Protein AF-A0A9I9E382-F1 (afdb_monomer_lite)

Foldseek 3Di:
DPPVVVVVLVVQVVQFPDWDDACWIWTDHQFKIWTADPPPRDTPDIDGDGFPDKDADPVNQWIWGDDPPDIDIDGDDPPPPPPPPPDD

InterPro domains:
  IPR006692 COPA/B, second beta-propeller domain [PF04053] (16-79)

Structure (mmCIF, N/CA/C/O backbone):
data_AF-A0A9I9E382-F1
#
_entry.id   AF-A0A9I9E382-F1
#
loop_
_atom_site.group_PDB
_atom_site.id
_atom_site.type_symbol
_atom_site.label_atom_id
_atom_site.label_alt_id
_atom_site.label_comp_id
_atom_site.label_asym_id
_atom_site.label_entity_id
_atom_site.label_seq_id
_atom_site.pdbx_PDB_ins_code
_atom_site.Cartn_x
_atom_site.Cartn_y
_atom_site.Cartn_z
_atom_site.occupancy
_atom_site.B_iso_or_equiv
_atom_site.auth_seq_id
_atom_site.auth_comp_id
_atom_site.auth_asym_id
_atom_site.auth_atom_id
_atom_site.pdbx_PDB_model_num
ATOM 1 N N . MET A 1 1 ? 20.733 12.640 21.497 1.00 44.53 1 MET A N 1
ATOM 2 C CA . MET A 1 1 ? 19.601 13.021 20.618 1.00 44.53 1 MET A CA 1
ATOM 3 C C . MET A 1 1 ? 19.544 12.218 19.303 1.00 44.53 1 MET A C 1
ATOM 5 O O . MET A 1 1 ? 18.965 12.693 18.344 1.00 44.53 1 MET A O 1
ATOM 9 N N . LYS A 1 2 ? 20.105 10.993 19.250 1.00 42.47 2 LYS A N 1
ATOM 10 C CA . LYS A 1 2 ? 20.210 10.153 18.033 1.00 42.47 2 LYS A CA 1
ATOM 11 C C . LYS A 1 2 ? 19.563 8.762 18.190 1.00 42.47 2 LYS A C 1
ATOM 13 O O . LYS A 1 2 ? 19.732 7.895 17.352 1.00 42.47 2 LYS A O 1
ATOM 18 N N . SER A 1 3 ? 18.853 8.558 19.304 1.00 44.25 3 SER A N 1
ATOM 19 C CA . SER A 1 3 ? 18.351 7.246 19.746 1.00 44.25 3 SER A CA 1
ATOM 20 C C . SER A 1 3 ? 16.872 7.003 19.394 1.00 44.25 3 SER A C 1
ATOM 22 O O . SER A 1 3 ? 16.440 5.866 19.288 1.00 44.25 3 SER A O 1
ATOM 24 N N . LYS A 1 4 ? 16.087 8.061 19.137 1.00 44.19 4 LYS A N 1
ATOM 25 C CA . LYS A 1 4 ? 14.637 7.941 18.883 1.00 44.19 4 LYS A CA 1
ATOM 26 C C . LYS A 1 4 ? 14.267 7.599 17.433 1.00 44.19 4 LYS A C 1
ATOM 28 O O . LYS A 1 4 ? 13.138 7.214 17.169 1.00 44.19 4 LYS A O 1
ATOM 33 N N . GLU A 1 5 ? 15.200 7.749 16.496 1.00 46.59 5 GLU A N 1
ATOM 34 C CA . GLU A 1 5 ? 14.937 7.527 15.066 1.00 46.59 5 GLU A CA 1
ATOM 35 C C . GLU A 1 5 ? 15.100 6.048 14.683 1.00 46.59 5 GLU A C 1
ATOM 37 O O . GLU A 1 5 ? 14.339 5.518 13.881 1.00 46.59 5 GLU A O 1
ATOM 42 N N . LEU A 1 6 ? 16.021 5.340 15.349 1.00 46.12 6 LEU A N 1
ATOM 43 C CA . LEU A 1 6 ? 16.265 3.910 15.134 1.00 46.12 6 LEU A CA 1
ATOM 44 C C . LEU A 1 6 ? 15.156 3.013 15.711 1.00 46.12 6 LEU A C 1
ATOM 46 O O . LEU A 1 6 ? 14.982 1.888 15.248 1.00 46.12 6 LEU A O 1
ATOM 50 N N . SER A 1 7 ? 14.375 3.497 16.684 1.00 50.44 7 SER A N 1
ATOM 51 C CA . SER A 1 7 ? 13.278 2.722 17.276 1.00 50.44 7 SER A CA 1
ATOM 52 C C . SER A 1 7 ? 12.054 2.608 16.366 1.00 50.44 7 SER A C 1
ATOM 54 O O . SER A 1 7 ? 11.334 1.622 16.449 1.00 50.44 7 SER A O 1
ATOM 56 N N . LEU A 1 8 ? 11.804 3.573 15.477 1.00 53.38 8 LEU A N 1
ATOM 57 C CA . LEU A 1 8 ? 10.601 3.564 14.634 1.00 53.38 8 LEU A CA 1
ATOM 58 C C . LEU A 1 8 ? 10.627 2.447 13.582 1.00 53.38 8 LEU A C 1
ATOM 60 O O . LEU A 1 8 ? 9.605 1.810 13.359 1.00 53.38 8 LEU A O 1
ATOM 64 N N . PHE A 1 9 ? 11.787 2.152 12.991 1.00 52.34 9 PHE A N 1
ATOM 65 C CA . PHE A 1 9 ? 11.909 1.125 11.949 1.00 52.34 9 PHE A C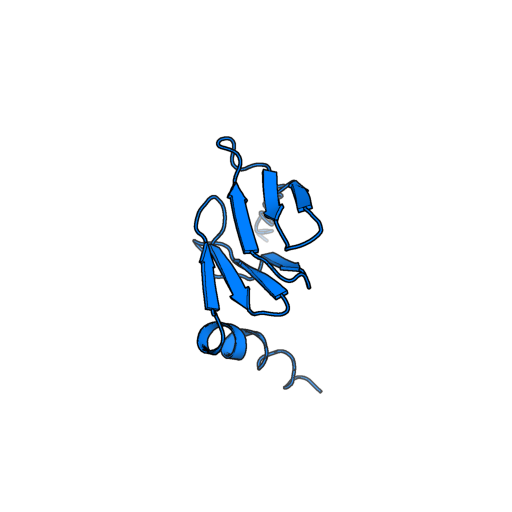A 1
ATOM 66 C C . PHE A 1 9 ? 11.708 -0.307 12.465 1.00 52.34 9 PHE A C 1
ATOM 68 O O . PHE A 1 9 ? 11.176 -1.140 11.740 1.00 52.34 9 PHE A O 1
ATOM 75 N N . TYR A 1 10 ? 12.083 -0.587 13.718 1.00 51.12 10 TYR A N 1
ATOM 76 C CA 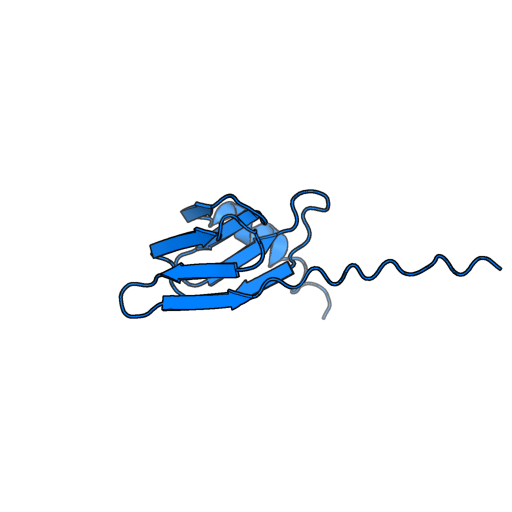. TYR A 1 10 ? 11.910 -1.910 14.335 1.00 51.12 10 TYR A CA 1
ATOM 77 C C . TYR A 1 10 ? 10.529 -2.126 14.967 1.00 51.12 10 TYR A C 1
ATOM 79 O O . TYR A 1 10 ? 10.118 -3.268 15.147 1.00 51.12 10 TYR A O 1
ATOM 87 N N . VAL A 1 11 ? 9.799 -1.058 15.302 1.00 54.41 11 VAL A N 1
ATOM 88 C CA . VAL A 1 11 ? 8.478 -1.170 15.945 1.00 54.41 11 VAL A CA 1
ATOM 89 C C . VAL A 1 11 ? 7.372 -1.501 14.937 1.00 54.41 11 VAL A C 1
ATOM 91 O O . VAL A 1 11 ? 6.455 -2.246 15.274 1.00 54.41 11 VAL A O 1
ATOM 94 N N . VAL A 1 12 ? 7.472 -1.017 13.693 1.00 55.91 12 VAL A N 1
ATOM 95 C CA . VAL A 1 12 ? 6.472 -1.282 12.638 1.00 55.91 12 VAL A CA 1
ATOM 96 C C . VAL A 1 12 ? 6.223 -2.781 12.391 1.00 55.91 12 VAL A C 1
ATOM 98 O O . VAL A 1 12 ? 5.054 -3.162 12.361 1.00 55.91 12 VAL A O 1
ATOM 101 N N . PRO A 1 13 ? 7.237 -3.664 12.261 1.00 57.56 13 PRO A N 1
ATOM 102 C CA . PRO A 1 13 ? 6.973 -5.076 11.981 1.00 57.56 13 PRO A CA 1
ATOM 103 C C . PRO A 1 13 ? 6.205 -5.825 13.080 1.00 57.56 13 PRO A C 1
ATOM 105 O O . PRO A 1 13 ? 5.546 -6.810 12.767 1.00 57.56 13 PRO A O 1
ATOM 108 N N . LEU A 1 14 ? 6.232 -5.371 14.339 1.00 60.31 14 LEU A N 1
ATOM 109 C CA . LEU A 1 14 ? 5.501 -6.020 15.439 1.00 60.31 14 LEU A CA 1
ATOM 110 C C . LEU A 1 14 ? 4.030 -5.582 15.550 1.00 60.31 14 LEU A C 1
ATOM 112 O O . LEU A 1 14 ? 3.268 -6.213 16.275 1.00 60.31 14 LEU A O 1
ATOM 116 N N . LEU A 1 15 ? 3.634 -4.513 14.853 1.00 71.56 15 LEU A N 1
ATOM 117 C CA . LEU A 1 15 ? 2.293 -3.916 14.918 1.00 71.56 15 LEU A CA 1
ATOM 118 C C . LEU A 1 15 ? 1.566 -3.932 13.565 1.00 71.56 15 LEU A C 1
ATOM 120 O O . LEU A 1 15 ? 0.525 -3.294 13.423 1.00 71.56 15 LEU A O 1
ATOM 124 N N . ALA A 1 16 ? 2.119 -4.617 12.562 1.00 79.88 16 ALA A N 1
ATOM 125 C CA . ALA A 1 16 ? 1.510 -4.695 11.244 1.00 79.88 16 ALA A CA 1
ATOM 126 C C . ALA A 1 16 ? 0.234 -5.544 11.296 1.00 79.88 16 ALA A C 1
ATOM 128 O O . ALA A 1 16 ? 0.280 -6.744 11.561 1.00 79.88 16 ALA A O 1
ATOM 129 N N . GLU A 1 17 ? -0.901 -4.917 11.017 1.00 87.06 17 GLU A N 1
ATOM 130 C CA . GLU A 1 17 ? -2.206 -5.579 10.961 1.00 87.06 17 GLU A CA 1
ATOM 131 C C . GLU A 1 17 ? -2.460 -6.168 9.579 1.00 87.06 17 GLU A C 1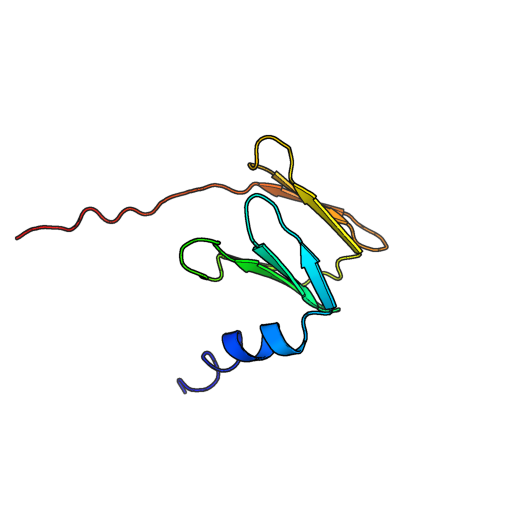
ATOM 133 O O . GLU A 1 17 ? -3.016 -7.257 9.440 1.00 87.06 17 GLU A O 1
ATOM 138 N N . HIS A 1 18 ? -2.002 -5.456 8.549 1.00 90.25 18 HIS A N 1
ATOM 139 C CA . HIS A 1 18 ? -2.147 -5.866 7.164 1.00 90.25 18 HIS A CA 1
ATOM 140 C C . HIS A 1 18 ? -0.861 -5.627 6.385 1.00 90.25 18 HIS A C 1
ATOM 142 O O . HIS A 1 18 ? -0.135 -4.655 6.606 1.00 90.25 18 HIS A O 1
ATOM 148 N N . ILE A 1 19 ? -0.605 -6.523 5.437 1.00 93.56 19 ILE A N 1
ATOM 149 C CA . ILE A 1 19 ? 0.501 -6.421 4.494 1.00 93.56 19 ILE A CA 1
ATOM 150 C C . ILE A 1 19 ? -0.077 -6.514 3.086 1.00 93.56 19 ILE A C 1
ATOM 152 O O . ILE A 1 19 ? -0.855 -7.421 2.791 1.00 93.56 19 ILE A O 1
ATOM 156 N N . TYR A 1 20 ? 0.327 -5.588 2.223 1.00 94.88 20 TYR A N 1
ATOM 157 C CA . TYR A 1 20 ? -0.068 -5.539 0.822 1.00 94.88 20 TYR A CA 1
ATOM 158 C C . TYR A 1 20 ? 1.166 -5.647 -0.071 1.00 94.88 20 TYR A C 1
ATOM 160 O O . TYR A 1 20 ? 2.193 -5.010 0.175 1.00 94.88 20 TYR A O 1
ATOM 168 N N . GLY A 1 21 ? 1.051 -6.466 -1.113 1.00 94.44 21 GLY A N 1
ATOM 169 C CA . GLY A 1 21 ? 2.059 -6.578 -2.160 1.00 94.44 21 GLY A CA 1
ATOM 170 C C . GLY A 1 21 ? 1.817 -5.614 -3.322 1.00 94.44 21 GLY A C 1
ATOM 171 O O . GLY A 1 21 ? 0.898 -4.797 -3.301 1.00 94.44 21 GLY A O 1
ATOM 172 N N . GLY A 1 22 ? 2.641 -5.751 -4.358 1.00 95.12 22 GLY A N 1
ATOM 173 C CA . GLY A 1 22 ? 2.608 -4.941 -5.575 1.00 95.12 22 GLY A CA 1
ATOM 174 C C . GLY A 1 22 ? 3.983 -4.359 -5.870 1.00 95.12 22 GLY A C 1
ATOM 175 O O . GLY A 1 22 ? 4.996 -4.961 -5.507 1.00 95.12 22 GLY A O 1
ATOM 176 N N . THR A 1 23 ? 4.022 -3.180 -6.495 1.00 95.50 23 THR A N 1
ATOM 177 C CA . THR A 1 23 ? 5.281 -2.498 -6.840 1.00 95.50 23 THR A CA 1
ATOM 178 C C . THR A 1 23 ? 6.187 -2.311 -5.623 1.00 95.50 23 THR A C 1
ATOM 180 O O . THR A 1 23 ? 7.397 -2.488 -5.722 1.00 95.50 23 THR A O 1
ATOM 183 N N . LEU A 1 24 ? 5.595 -2.002 -4.466 1.00 95.38 24 LEU A N 1
ATOM 184 C CA . LEU A 1 24 ? 6.272 -1.866 -3.178 1.00 95.38 24 LEU A CA 1
ATOM 185 C C . LEU A 1 24 ? 5.604 -2.762 -2.136 1.00 95.38 24 LEU A C 1
ATOM 187 O O . LEU A 1 24 ? 4.406 -3.043 -2.231 1.00 95.38 24 LEU A O 1
ATOM 191 N N . LEU A 1 25 ? 6.363 -3.151 -1.113 1.00 95.00 25 LEU A N 1
ATOM 192 C CA . LEU A 1 25 ? 5.816 -3.790 0.079 1.00 95.00 25 LEU A CA 1
ATOM 193 C C . LEU A 1 25 ? 5.136 -2.721 0.929 1.00 95.00 25 LEU A C 1
ATOM 195 O O . LEU A 1 25 ? 5.805 -1.798 1.393 1.00 95.00 25 LEU A O 1
ATOM 199 N N . ALA A 1 26 ? 3.834 -2.842 1.165 1.00 94.88 26 ALA A N 1
ATOM 200 C CA . ALA A 1 26 ? 3.124 -1.938 2.056 1.00 94.88 26 ALA A CA 1
ATOM 201 C C . ALA A 1 26 ? 2.763 -2.649 3.363 1.00 94.88 26 ALA A C 1
ATOM 203 O O . ALA A 1 26 ? 2.110 -3.690 3.353 1.00 94.88 26 ALA A O 1
ATOM 204 N N . MET A 1 27 ? 3.177 -2.081 4.490 1.00 93.62 27 MET A N 1
ATOM 205 C CA . MET A 1 27 ? 2.837 -2.563 5.828 1.00 93.62 27 MET A CA 1
ATOM 206 C C . MET A 1 27 ? 1.940 -1.541 6.505 1.00 93.62 27 MET A C 1
ATOM 208 O O . MET A 1 27 ? 2.291 -0.362 6.586 1.00 93.62 27 MET A O 1
ATOM 212 N N . CYS A 1 28 ? 0.787 -1.992 6.976 1.00 91.44 28 CYS A N 1
ATOM 213 C CA . CYS A 1 28 ? -0.249 -1.140 7.528 1.00 91.44 28 CYS A CA 1
ATOM 214 C C . CYS A 1 28 ? -0.470 -1.413 9.013 1.00 91.44 28 CYS A C 1
ATOM 216 O O . CYS A 1 28 ? -0.480 -2.560 9.457 1.00 91.44 28 CYS A O 1
ATOM 218 N N . THR A 1 29 ? -0.703 -0.336 9.746 1.00 89.25 29 THR A N 1
ATOM 219 C CA . THR A 1 29 ? -1.242 -0.313 11.108 1.00 89.25 29 THR A CA 1
ATOM 220 C C . THR A 1 29 ? -2.603 0.394 11.078 1.00 89.25 29 THR A C 1
ATOM 222 O O . THR A 1 29 ? -2.989 0.917 10.031 1.00 89.25 29 THR A O 1
ATOM 225 N N . ASN A 1 30 ? -3.301 0.499 12.209 1.00 85.94 30 ASN A N 1
ATOM 226 C CA . ASN A 1 30 ? -4.547 1.272 12.278 1.00 85.94 30 ASN A CA 1
ATOM 227 C C . ASN A 1 30 ? -4.381 2.754 11.899 1.00 85.94 30 ASN A C 1
ATOM 229 O O . ASN A 1 30 ? -5.330 3.369 11.422 1.00 85.94 30 ASN A O 1
ATOM 233 N N . ASP A 1 31 ? -3.202 3.343 12.091 1.00 88.06 31 ASP A N 1
ATOM 234 C CA . ASP A 1 31 ? -3.041 4.797 11.966 1.00 88.06 31 ASP A CA 1
ATOM 235 C C . ASP A 1 31 ? -2.269 5.214 10.714 1.00 88.06 31 ASP A C 1
ATOM 237 O O . ASP A 1 31 ? -2.414 6.336 10.228 1.00 88.06 31 ASP A O 1
ATOM 241 N N . PHE A 1 32 ? -1.412 4.331 10.204 1.00 90.69 32 PHE A N 1
ATOM 242 C CA . PHE A 1 32 ? -0.533 4.649 9.090 1.00 90.69 32 PHE A CA 1
ATOM 243 C C . PHE A 1 32 ? -0.161 3.427 8.261 1.00 90.69 32 PHE A C 1
ATOM 245 O O . PHE A 1 32 ? -0.146 2.287 8.738 1.00 90.69 32 PHE A O 1
ATOM 252 N N . ILE A 1 33 ? 0.262 3.710 7.032 1.00 93.25 33 ILE A N 1
ATOM 253 C CA . ILE A 1 33 ? 0.863 2.754 6.110 1.00 93.25 33 ILE A CA 1
ATOM 254 C C . ILE A 1 33 ? 2.284 3.181 5.744 1.00 93.25 33 ILE A C 1
ATOM 256 O O . ILE A 1 33 ? 2.562 4.356 5.489 1.00 93.25 33 ILE A O 1
ATOM 260 N N . CYS A 1 34 ? 3.191 2.212 5.717 1.00 93.44 34 CYS A N 1
ATOM 261 C CA . CYS A 1 34 ? 4.578 2.378 5.306 1.00 93.44 34 CYS A CA 1
ATOM 262 C C . CYS A 1 34 ? 4.841 1.576 4.032 1.00 93.44 34 CYS A C 1
ATOM 264 O O . CYS A 1 34 ? 4.500 0.398 3.963 1.00 93.44 34 CYS A O 1
ATOM 266 N N . PHE A 1 35 ? 5.491 2.200 3.053 1.00 94.00 35 PHE A N 1
ATOM 267 C CA . PHE A 1 35 ? 5.922 1.570 1.809 1.00 94.00 35 PHE A CA 1
ATOM 268 C C . PHE A 1 35 ? 7.422 1.319 1.831 1.00 94.00 35 PHE A C 1
ATOM 270 O O . PHE A 1 35 ? 8.199 2.242 2.084 1.00 94.00 35 PHE A O 1
ATOM 277 N N . TYR A 1 36 ? 7.825 0.099 1.504 1.00 91.38 36 TYR A N 1
ATOM 278 C CA . TYR A 1 36 ? 9.207 -0.349 1.484 1.00 91.38 36 TYR A CA 1
ATOM 279 C C . TYR A 1 36 ? 9.602 -0.852 0.100 1.00 91.38 36 TYR A C 1
ATOM 281 O O . TYR A 1 36 ? 8.807 -1.467 -0.615 1.00 91.38 36 TYR A O 1
ATOM 289 N N . ASP A 1 37 ? 10.857 -0.599 -0.255 1.00 90.50 37 ASP A N 1
ATOM 290 C CA . ASP A 1 37 ? 11.501 -1.234 -1.396 1.00 90.50 37 ASP A CA 1
ATOM 291 C C . ASP A 1 37 ? 11.754 -2.719 -1.106 1.00 90.50 37 ASP A C 1
ATOM 293 O O . ASP A 1 37 ? 12.267 -3.064 -0.041 1.00 90.50 37 ASP A O 1
ATOM 297 N N . TRP A 1 38 ? 11.427 -3.592 -2.056 1.00 88.75 38 TRP A N 1
ATOM 298 C CA . TRP A 1 38 ? 11.618 -5.034 -1.901 1.00 88.75 38 TRP A CA 1
ATOM 299 C C . TRP A 1 38 ? 13.089 -5.462 -1.896 1.00 88.75 38 TRP A C 1
ATOM 301 O O . TRP A 1 38 ? 13.435 -6.421 -1.208 1.00 88.75 38 TRP A O 1
ATOM 311 N N . ALA A 1 39 ? 13.952 -4.788 -2.660 1.00 89.00 39 ALA A N 1
ATOM 312 C CA . ALA A 1 39 ? 15.345 -5.192 -2.836 1.00 89.00 39 ALA A CA 1
ATOM 313 C C . ALA A 1 39 ? 16.219 -4.750 -1.657 1.00 89.00 39 ALA A C 1
ATOM 315 O O . ALA A 1 39 ? 17.013 -5.532 -1.138 1.00 89.00 39 ALA A O 1
ATOM 316 N N . GLU A 1 40 ? 16.061 -3.504 -1.215 1.00 84.00 40 GLU A N 1
ATOM 317 C CA . GLU A 1 40 ? 16.882 -2.902 -0.159 1.00 84.00 40 GLU A CA 1
ATOM 318 C C . GLU A 1 40 ? 16.193 -2.909 1.214 1.00 84.00 40 GLU A C 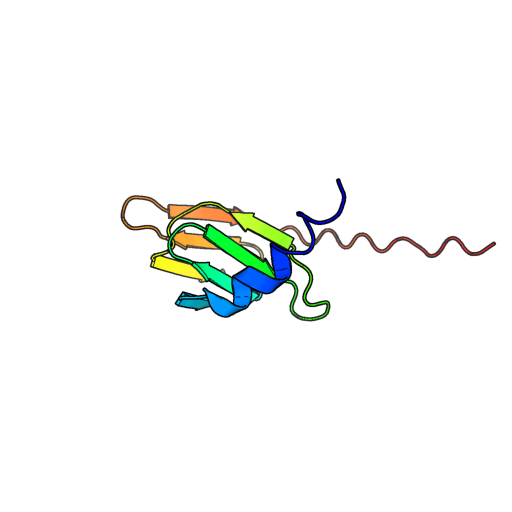1
ATOM 320 O O . GLU A 1 40 ? 16.809 -2.521 2.207 1.00 84.00 40 GLU A O 1
ATOM 325 N N . SER A 1 41 ? 14.916 -3.313 1.297 1.00 85.06 41 SER A N 1
ATOM 326 C CA . SER A 1 41 ? 14.088 -3.205 2.518 1.00 85.06 41 SER A CA 1
ATOM 327 C C . SER A 1 41 ? 14.049 -1.781 3.092 1.00 85.06 41 SER A C 1
ATOM 329 O O . SER A 1 41 ? 13.888 -1.559 4.294 1.00 85.06 41 SER A O 1
ATOM 331 N N . ARG A 1 42 ? 14.216 -0.781 2.221 1.00 85.69 42 ARG A N 1
ATOM 332 C CA . ARG A 1 42 ? 14.300 0.632 2.588 1.00 85.69 42 ARG A CA 1
ATOM 333 C C . ARG A 1 42 ? 12.909 1.252 2.633 1.00 85.69 42 ARG A C 1
ATOM 335 O O . ARG A 1 42 ? 12.150 1.115 1.679 1.00 85.69 42 ARG A O 1
ATOM 342 N N . LEU A 1 43 ? 12.600 1.996 3.696 1.00 87.62 43 LEU A N 1
ATOM 343 C CA . LEU A 1 43 ? 11.375 2.797 3.766 1.00 87.62 43 LEU A CA 1
ATOM 344 C C . LEU A 1 43 ? 11.401 3.891 2.693 1.00 87.62 43 LEU A C 1
ATOM 346 O O . LEU A 1 43 ? 12.273 4.760 2.702 1.00 87.62 43 LEU A O 1
ATOM 350 N N . ILE A 1 44 ? 10.427 3.855 1.791 1.00 90.69 44 ILE A N 1
ATOM 351 C CA . ILE A 1 44 ? 10.234 4.847 0.731 1.00 90.69 44 ILE A CA 1
ATOM 352 C C . ILE A 1 44 ? 9.328 5.974 1.215 1.00 90.69 44 ILE A C 1
ATOM 354 O O . ILE A 1 44 ? 9.604 7.145 0.960 1.00 90.69 44 ILE A O 1
ATOM 358 N N . SER A 1 45 ? 8.232 5.634 1.893 1.00 90.69 45 SER A N 1
ATOM 359 C CA . SER A 1 45 ? 7.262 6.623 2.353 1.00 90.69 45 SER A CA 1
ATOM 360 C C . SER A 1 45 ? 6.418 6.090 3.501 1.00 90.69 45 SER A C 1
ATOM 362 O O . SER A 1 45 ? 6.154 4.891 3.581 1.00 90.69 45 SER A O 1
ATOM 364 N N . ARG A 1 46 ? 5.968 6.999 4.362 1.00 92.19 46 ARG A N 1
ATOM 365 C CA . ARG A 1 46 ? 4.957 6.756 5.387 1.00 92.19 46 ARG A CA 1
ATOM 366 C C . ARG A 1 46 ? 3.817 7.738 5.175 1.00 92.19 46 ARG A C 1
ATOM 368 O O . ARG A 1 46 ? 4.063 8.921 4.944 1.00 92.19 46 ARG A O 1
ATOM 375 N N . ILE A 1 47 ? 2.593 7.241 5.283 1.00 92.44 47 ILE A N 1
ATOM 376 C CA . ILE A 1 47 ? 1.376 8.027 5.115 1.00 92.44 47 ILE A CA 1
ATOM 377 C C . ILE A 1 47 ? 0.473 7.748 6.309 1.00 92.44 47 ILE A C 1
ATOM 379 O O . ILE A 1 47 ? 0.111 6.598 6.554 1.00 92.44 47 ILE A O 1
ATOM 383 N N . ASP A 1 48 ? 0.127 8.799 7.048 1.00 92.38 48 ASP A N 1
ATOM 384 C CA . ASP A 1 48 ? -0.740 8.714 8.223 1.00 92.38 48 ASP A CA 1
ATOM 385 C C . ASP A 1 48 ? -2.209 8.725 7.774 1.00 92.38 48 ASP A C 1
ATOM 387 O O . ASP A 1 48 ? -2.863 9.766 7.687 1.00 92.38 48 ASP A O 1
ATOM 391 N N . VAL A 1 49 ? -2.695 7.545 7.394 1.00 91.12 49 VAL A N 1
ATOM 392 C CA . VAL A 1 49 ? -4.071 7.289 6.972 1.00 91.12 49 VAL A CA 1
ATOM 393 C C . VAL A 1 49 ? -4.494 5.898 7.442 1.00 91.12 49 VAL A C 1
ATOM 395 O O . VAL A 1 49 ? -3.721 4.945 7.344 1.00 91.12 49 VAL A O 1
ATOM 398 N N . ASN A 1 50 ? -5.738 5.770 7.910 1.00 92.19 50 ASN A N 1
ATOM 399 C CA . ASN A 1 50 ? -6.344 4.470 8.195 1.00 92.19 50 ASN A CA 1
ATOM 400 C C . ASN A 1 50 ? -6.669 3.766 6.870 1.00 92.19 50 ASN A C 1
ATOM 402 O O . ASN A 1 50 ? -7.494 4.253 6.090 1.00 92.19 50 ASN A O 1
ATOM 406 N N . VAL A 1 51 ? -6.002 2.645 6.592 1.00 93.75 51 VAL A N 1
ATOM 407 C CA . VAL A 1 51 ? -6.172 1.911 5.332 1.00 93.75 51 VAL A CA 1
ATOM 408 C C . VAL A 1 51 ? -7.119 0.740 5.528 1.00 93.75 51 VAL A C 1
ATOM 410 O O . VAL A 1 51 ? -6.880 -0.139 6.352 1.00 93.75 51 VAL A O 1
ATOM 413 N N . LYS A 1 52 ? -8.162 0.686 4.700 1.00 94.31 52 LYS A N 1
ATOM 414 C CA . LYS A 1 52 ? -9.027 -0.488 4.549 1.00 94.31 52 LYS A CA 1
ATOM 415 C C . LYS A 1 52 ? -8.583 -1.404 3.431 1.00 94.31 52 LYS A C 1
ATOM 4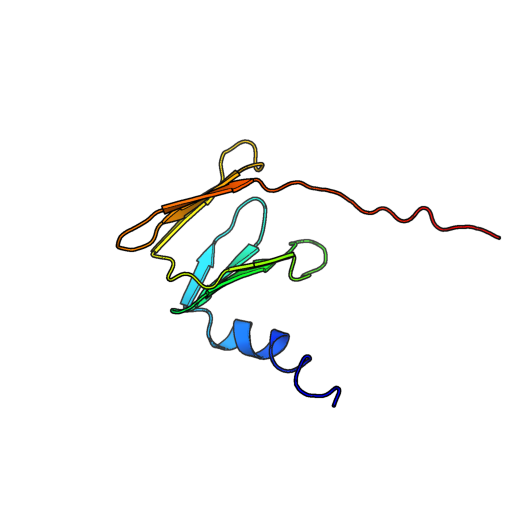17 O O . LYS A 1 52 ? -8.664 -2.614 3.583 1.00 94.31 52 LYS A O 1
ATOM 422 N N . ASN A 1 53 ? -8.147 -0.831 2.315 1.00 94.88 53 ASN A N 1
ATOM 423 C CA . ASN A 1 53 ? -7.620 -1.586 1.189 1.00 94.88 53 ASN A CA 1
ATOM 424 C C . ASN A 1 53 ? -6.623 -0.757 0.387 1.00 94.88 53 ASN A C 1
ATOM 426 O O . ASN A 1 53 ? -6.629 0.477 0.421 1.00 94.88 53 ASN A O 1
ATOM 430 N N . LEU A 1 54 ? -5.796 -1.464 -0.375 1.00 96.31 54 LEU A N 1
ATOM 431 C CA . LEU A 1 54 ? -4.795 -0.882 -1.247 1.00 96.31 54 LEU A CA 1
ATOM 432 C C . LEU A 1 54 ? -4.770 -1.608 -2.589 1.00 96.31 54 LEU A C 1
ATOM 434 O O . LEU A 1 54 ? -4.771 -2.838 -2.628 1.00 96.31 54 LEU A O 1
ATOM 438 N N . TYR A 1 55 ? -4.690 -0.842 -3.677 1.00 97.12 55 TYR A N 1
ATOM 439 C CA . TYR A 1 55 ? -4.652 -1.375 -5.037 1.00 97.12 55 TYR A CA 1
ATOM 440 C C . TYR A 1 55 ? -3.580 -0.675 -5.859 1.00 97.12 55 TYR A C 1
ATOM 442 O O . TYR A 1 55 ? -3.615 0.542 -6.035 1.00 97.12 55 TYR A O 1
ATOM 450 N N . TRP A 1 56 ? -2.639 -1.447 -6.389 1.00 97.31 56 TRP A N 1
ATOM 451 C CA . TRP A 1 56 ? -1.712 -0.957 -7.401 1.00 97.31 56 TRP A CA 1
ATOM 452 C C . TRP A 1 56 ? -2.373 -1.002 -8.775 1.00 97.31 56 TRP A C 1
ATOM 454 O O . TRP A 1 56 ? -3.099 -1.943 -9.088 1.00 97.31 56 TRP A O 1
ATOM 464 N N . ALA A 1 57 ? -2.113 0.012 -9.597 1.00 96.88 57 ALA A N 1
ATOM 465 C CA . ALA A 1 57 ? -2.387 -0.081 -11.023 1.00 96.88 57 ALA A CA 1
ATOM 466 C C . ALA A 1 57 ? -1.464 -1.133 -11.655 1.00 96.88 57 ALA A C 1
ATOM 468 O O . ALA A 1 57 ? -0.309 -1.250 -11.246 1.00 96.88 57 ALA A O 1
ATOM 469 N N . ASP A 1 58 ? -1.929 -1.820 -12.700 1.00 95.44 58 ASP A N 1
ATOM 470 C CA . ASP A 1 58 ? -1.133 -2.837 -13.408 1.00 95.44 58 ASP A CA 1
ATOM 471 C C . ASP A 1 58 ? 0.176 -2.278 -13.988 1.00 95.44 58 ASP A C 1
ATOM 473 O O . ASP A 1 58 ? 1.152 -3.007 -14.144 1.00 95.44 58 ASP A O 1
ATOM 477 N N . SER A 1 59 ? 0.223 -0.970 -14.282 1.00 94.31 59 SER A N 1
ATOM 478 C CA . SER A 1 59 ? 1.455 -0.305 -14.728 1.00 94.31 59 SER A CA 1
ATOM 479 C C . SER A 1 59 ? 2.500 -0.155 -13.618 1.00 94.31 59 SER A C 1
ATOM 481 O O . SER A 1 59 ? 3.674 0.053 -13.902 1.00 94.31 59 SER A O 1
ATOM 483 N N . GLY A 1 60 ? 2.079 -0.226 -12.354 1.00 93.44 60 GLY A N 1
ATOM 484 C CA . GLY A 1 60 ? 2.913 -0.024 -11.174 1.00 93.44 60 GLY A CA 1
ATOM 485 C C . GLY A 1 60 ? 3.182 1.440 -10.805 1.00 93.44 60 GLY A C 1
ATOM 486 O O . GLY A 1 60 ? 3.773 1.691 -9.755 1.00 93.44 60 GLY A O 1
ATOM 487 N N . ASP A 1 61 ? 2.721 2.405 -11.608 1.00 94.38 61 ASP A N 1
ATOM 488 C CA . ASP A 1 61 ? 3.008 3.837 -11.411 1.00 94.38 61 ASP A CA 1
ATOM 489 C C . ASP A 1 61 ? 2.055 4.530 -10.436 1.00 94.38 61 ASP A C 1
ATOM 491 O O . ASP A 1 61 ? 2.332 5.638 -9.977 1.00 94.38 61 ASP A O 1
ATOM 495 N N . PHE A 1 62 ? 0.908 3.917 -10.147 1.00 95.94 62 PHE A N 1
ATOM 496 C CA . PHE A 1 62 ? -0.104 4.484 -9.265 1.00 95.94 62 PHE A CA 1
ATOM 497 C C . PHE A 1 62 ? -0.565 3.473 -8.228 1.00 95.94 62 PHE A C 1
ATOM 499 O O . PHE A 1 62 ? -0.684 2.281 -8.513 1.00 95.94 62 PHE A O 1
ATOM 506 N N . VAL A 1 63 ? -0.890 3.982 -7.044 1.00 97.31 63 VAL A N 1
ATOM 507 C CA . VAL A 1 63 ? -1.531 3.219 -5.978 1.00 97.31 63 VAL A CA 1
ATOM 508 C C . VAL A 1 63 ? -2.754 3.965 -5.465 1.00 97.31 63 VAL A C 1
ATOM 510 O O . VAL A 1 63 ? -2.700 5.170 -5.210 1.00 97.31 63 VAL A O 1
ATOM 513 N N . ALA A 1 64 ? -3.856 3.238 -5.326 1.00 97.62 64 ALA A N 1
ATOM 514 C CA . ALA A 1 64 ? -5.058 3.683 -4.651 1.00 97.62 64 ALA A CA 1
ATOM 515 C C . ALA A 1 64 ? -5.046 3.185 -3.205 1.00 97.62 64 ALA A C 1
ATOM 517 O O . ALA A 1 64 ? -4.905 1.987 -2.961 1.00 97.62 64 ALA A O 1
ATOM 518 N N . ILE A 1 65 ? -5.223 4.100 -2.256 1.00 97.00 65 ILE A N 1
ATOM 519 C CA . ILE A 1 65 ? -5.419 3.795 -0.837 1.00 97.00 65 ILE A CA 1
ATOM 520 C C . ILE A 1 65 ? -6.867 4.124 -0.500 1.00 97.00 65 ILE A C 1
ATOM 522 O O . ILE A 1 65 ? -7.269 5.283 -0.607 1.00 97.00 65 ILE A O 1
ATOM 526 N N . ALA A 1 66 ? -7.639 3.119 -0.103 1.00 96.50 66 ALA A N 1
ATOM 527 C CA . ALA A 1 66 ? -9.017 3.276 0.339 1.00 96.50 66 ALA A CA 1
ATOM 528 C C . ALA A 1 66 ? -9.080 3.292 1.870 1.00 96.50 66 ALA A C 1
ATOM 530 O O . ALA A 1 66 ? -8.514 2.413 2.524 1.00 96.50 66 ALA A O 1
ATOM 531 N N . SER A 1 67 ? -9.785 4.273 2.426 1.00 93.06 67 SER A N 1
ATOM 532 C CA . SER A 1 67 ? -10.184 4.343 3.833 1.00 93.06 67 SER A CA 1
ATOM 533 C C . SER A 1 67 ? -11.699 4.118 3.954 1.00 93.06 67 SER A C 1
ATOM 535 O O . SER A 1 67 ? -12.376 3.866 2.957 1.00 93.06 67 SER A O 1
ATOM 537 N N . ASP A 1 68 ? -12.250 4.223 5.164 1.00 92.19 68 ASP A N 1
ATOM 538 C CA . ASP A 1 68 ? -13.701 4.127 5.379 1.00 92.19 68 ASP A CA 1
ATOM 539 C C . ASP A 1 68 ? -14.502 5.249 4.698 1.00 92.19 68 ASP A C 1
ATOM 541 O O . ASP A 1 68 ? -15.652 5.046 4.312 1.00 92.19 68 ASP A O 1
ATOM 545 N N . THR A 1 69 ? -13.925 6.449 4.577 1.00 92.94 69 THR A N 1
ATOM 546 C CA . THR A 1 69 ? -14.659 7.659 4.153 1.00 92.94 69 THR A CA 1
ATOM 547 C C . THR A 1 69 ? -14.027 8.383 2.970 1.00 92.94 69 THR A C 1
ATOM 549 O O . THR A 1 69 ? -14.626 9.305 2.416 1.00 92.94 69 THR A O 1
ATOM 552 N N . SER A 1 70 ? -12.824 7.986 2.564 1.00 94.06 70 SER A N 1
ATOM 553 C CA . SER A 1 70 ? -12.052 8.649 1.520 1.00 94.06 70 SER A CA 1
ATOM 554 C C . SER A 1 70 ? -11.192 7.659 0.740 1.00 94.06 70 SER A C 1
ATOM 556 O O . SER A 1 70 ? -10.975 6.519 1.148 1.00 94.06 70 SER A O 1
ATOM 558 N N . PHE A 1 71 ? -10.663 8.107 -0.394 1.00 95.38 71 PHE A N 1
ATOM 559 C CA . PHE A 1 71 ? -9.605 7.394 -1.092 1.00 95.38 71 PHE A CA 1
ATOM 560 C C . PHE A 1 71 ? -8.580 8.376 -1.654 1.00 95.38 71 PHE A C 1
ATOM 562 O O . PHE A 1 71 ? -8.889 9.539 -1.925 1.00 95.38 71 PHE A O 1
ATOM 569 N N . TYR A 1 72 ? -7.357 7.892 -1.837 1.00 95.12 72 TYR A N 1
ATOM 570 C CA . TYR A 1 72 ? -6.225 8.671 -2.326 1.00 95.12 72 TYR A CA 1
ATOM 571 C C . TYR A 1 72 ? -5.565 7.930 -3.479 1.00 95.12 72 TYR A C 1
ATOM 573 O O . TYR A 1 72 ? -5.318 6.731 -3.374 1.00 95.12 72 TYR A O 1
ATOM 581 N N . ILE A 1 73 ? -5.249 8.644 -4.558 1.00 96.19 73 ILE A N 1
ATOM 582 C CA . ILE A 1 73 ? -4.454 8.120 -5.671 1.00 96.19 73 ILE A CA 1
ATOM 583 C C . ILE A 1 73 ? -3.077 8.770 -5.609 1.00 96.19 73 ILE A C 1
ATOM 585 O O . ILE A 1 73 ? -2.955 9.993 -5.681 1.00 96.19 73 ILE A O 1
ATOM 589 N N . LEU A 1 74 ? -2.037 7.955 -5.476 1.00 94.94 74 LEU A N 1
ATOM 590 C CA . LEU A 1 74 ? -0.654 8.405 -5.365 1.00 94.94 74 LEU A CA 1
ATOM 591 C C . LEU A 1 74 ? 0.127 7.941 -6.582 1.00 94.94 74 LEU A C 1
ATOM 593 O O . LEU A 1 74 ? 0.004 6.790 -6.994 1.00 94.94 74 LEU A O 1
ATOM 597 N N . LYS A 1 75 ? 0.958 8.828 -7.132 1.00 93.94 75 LYS A N 1
ATOM 598 C CA . LYS A 1 75 ? 1.883 8.486 -8.210 1.00 93.94 75 LYS A CA 1
ATOM 599 C C . LYS A 1 75 ? 3.234 8.083 -7.634 1.00 93.94 75 LYS A C 1
ATOM 601 O O . LYS A 1 75 ? 3.923 8.908 -7.028 1.00 93.94 75 LYS A O 1
ATOM 606 N N . TYR A 1 76 ? 3.641 6.850 -7.884 1.00 91.81 76 TYR A N 1
ATOM 607 C CA . TYR A 1 76 ? 4.985 6.383 -7.612 1.00 91.81 76 TYR A CA 1
ATOM 608 C C . TYR A 1 76 ? 5.916 6.818 -8.748 1.00 91.81 76 TYR A C 1
ATOM 610 O O . TYR A 1 76 ? 5.758 6.425 -9.897 1.00 91.81 76 TYR A O 1
ATOM 618 N N . ASN A 1 77 ? 6.883 7.682 -8.435 1.00 83.56 77 ASN A N 1
ATOM 619 C CA . ASN A 1 77 ? 7.913 8.084 -9.389 1.00 83.56 77 ASN A CA 1
ATOM 620 C C . ASN A 1 77 ? 9.230 7.428 -8.979 1.00 83.56 77 ASN A C 1
ATOM 622 O O . ASN A 1 77 ? 9.871 7.876 -8.024 1.00 83.56 77 ASN A O 1
ATOM 626 N N . VAL A 1 78 ? 9.657 6.407 -9.723 1.00 68.56 78 VAL A N 1
ATOM 627 C CA . VAL A 1 78 ? 10.969 5.776 -9.545 1.00 68.56 78 VAL A CA 1
ATOM 628 C C . VAL A 1 78 ? 12.056 6.743 -10.027 1.00 68.56 78 VAL A C 1
ATOM 630 O O . VAL A 1 78 ? 12.597 6.618 -11.123 1.00 68.56 78 VAL A O 1
ATOM 633 N N . ARG A 1 79 ? 12.404 7.755 -9.230 1.00 59.44 79 ARG A N 1
ATOM 634 C CA . ARG A 1 79 ? 13.685 8.443 -9.421 1.00 59.44 79 ARG A CA 1
ATOM 635 C C . ARG A 1 79 ? 14.757 7.639 -8.709 1.00 59.44 79 ARG A C 1
ATOM 637 O O . ARG A 1 79 ? 15.045 7.865 -7.537 1.00 59.44 79 ARG A O 1
ATOM 644 N N . ILE A 1 80 ? 15.349 6.705 -9.449 1.00 54.72 80 ILE A N 1
ATOM 645 C CA . ILE A 1 80 ? 16.612 6.084 -9.065 1.00 54.72 80 ILE A CA 1
ATOM 646 C C . ILE A 1 80 ? 17.662 7.200 -9.029 1.00 54.72 80 ILE A C 1
ATOM 648 O O . ILE A 1 80 ? 18.131 7.667 -10.066 1.00 54.72 80 ILE A O 1
ATOM 652 N N . LEU A 1 81 ? 18.040 7.650 -7.835 1.00 51.28 81 LEU A N 1
ATOM 653 C CA . LEU A 1 81 ? 19.307 8.349 -7.651 1.00 51.28 81 LEU A CA 1
ATOM 654 C C . LEU A 1 81 ? 20.414 7.291 -7.708 1.00 51.28 81 LEU A C 1
ATOM 656 O O . LEU A 1 81 ? 20.941 6.881 -6.680 1.00 51.28 81 LEU A O 1
ATOM 660 N N . VAL A 1 82 ? 20.771 6.839 -8.915 1.00 50.38 82 VAL A N 1
ATOM 661 C CA . VAL A 1 82 ? 22.105 6.271 -9.128 1.00 50.38 82 VAL A CA 1
ATOM 662 C C . VAL A 1 82 ? 23.026 7.464 -8.955 1.00 50.38 82 VAL A C 1
ATOM 664 O O . VAL A 1 82 ? 23.124 8.320 -9.834 1.00 50.38 82 VAL A O 1
ATOM 667 N N . MET A 1 83 ? 23.654 7.579 -7.787 1.00 54.12 83 MET A N 1
ATOM 668 C CA . MET A 1 83 ? 24.854 8.393 -7.718 1.00 54.12 83 MET A CA 1
ATOM 669 C C . MET A 1 83 ? 25.858 7.721 -8.656 1.00 54.12 83 MET A C 1
ATOM 671 O O . MET A 1 83 ? 26.208 6.564 -8.406 1.00 54.12 83 MET A O 1
ATOM 675 N N . PRO A 1 84 ? 26.317 8.379 -9.739 1.00 48.44 84 PRO A N 1
ATOM 676 C CA . PRO A 1 84 ? 27.504 7.891 -10.407 1.00 48.44 84 PRO A CA 1
ATOM 677 C C . PRO A 1 84 ? 28.585 7.914 -9.332 1.00 48.44 84 PRO A C 1
ATOM 679 O O . PRO A 1 84 ? 28.846 8.965 -8.741 1.00 48.44 84 PRO A O 1
ATOM 682 N N . LEU A 1 85 ? 29.151 6.749 -9.021 1.00 53.34 85 LEU A N 1
ATOM 683 C CA . LEU A 1 85 ? 30.374 6.666 -8.239 1.00 53.34 85 LEU A CA 1
ATOM 684 C C . LEU A 1 85 ? 31.347 7.651 -8.890 1.00 53.34 85 LEU A C 1
ATOM 686 O O . LEU A 1 85 ? 31.827 7.409 -9.999 1.00 53.34 85 LEU A O 1
ATOM 690 N N . ARG A 1 86 ? 31.581 8.806 -8.256 1.00 51.09 86 ARG A N 1
ATOM 691 C CA . ARG A 1 86 ? 32.671 9.686 -8.663 1.00 51.09 86 ARG A CA 1
ATOM 692 C C . ARG A 1 86 ? 33.936 8.903 -8.364 1.00 51.09 86 ARG A C 1
ATOM 694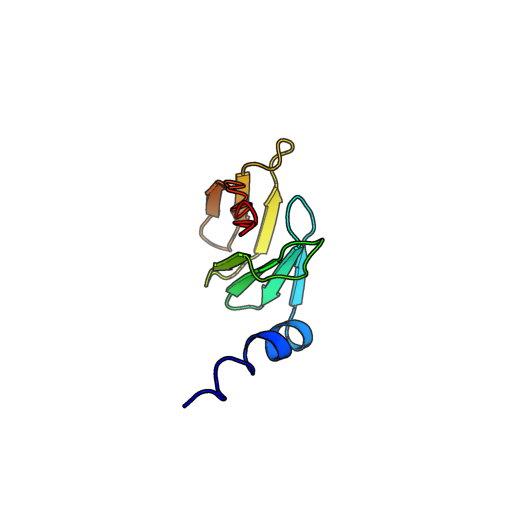 O O . ARG A 1 86 ? 34.362 8.816 -7.218 1.00 51.09 86 ARG A O 1
ATOM 701 N N . SER A 1 87 ? 34.472 8.256 -9.394 1.00 53.53 87 SER A N 1
ATOM 702 C CA . SER A 1 87 ? 35.817 7.717 -9.346 1.00 53.53 87 SER A CA 1
ATOM 703 C C . SER A 1 87 ? 36.802 8.867 -9.524 1.00 53.53 87 SER A C 1
ATOM 705 O O . SER A 1 87 ? 36.688 9.605 -10.507 1.00 53.53 87 SER A O 1
ATOM 707 N N . ARG A 1 88 ? 37.802 8.862 -8.640 1.00 51.16 88 ARG A N 1
ATOM 708 C CA . ARG A 1 88 ? 38.980 9.733 -8.516 1.00 51.16 88 ARG A CA 1
ATOM 709 C C . ARG A 1 88 ? 38.774 10.989 -7.682 1.00 51.16 88 ARG A C 1
ATOM 711 O O . ARG A 1 88 ? 38.135 11.945 -8.163 1.00 51.16 88 ARG A O 1
#

Organism: Cucumis melo (NCBI:txid3656)

pLDDT: mean 80.75, std 18.78, range [42.47, 97.62]

Radius of gyration: 15.07 Å; chains: 1; bounding box: 54×20×35 Å

Sequence (88 aa):
MKSKELSLFYVVPLLAEHIYGGTLLAMCTNDFICFYDWAESRLISRIDVNVKNLYWADSGDFVAIASDTSFYILKYNVRILVMPLRSR

Secondary structure (DSSP, 8-state):
--STTHHHHHHGGGS-SEEE-SSSEEEE-SS-EEEE-TTT--EEEEE----SEEEE-TTSSEEEEE-SS-EEEEE-------------